Protein AF-A0A0G4N9Q2-F1 (afdb_monomer_lite)

pLDDT: mean 84.97, std 13.22, range [37.34, 98.44]

Structure (mmCIF, N/CA/C/O backbone):
data_AF-A0A0G4N9Q2-F1
#
_entry.id   AF-A0A0G4N9Q2-F1
#
loop_
_atom_site.group_PDB
_atom_site.id
_atom_site.type_symbol
_atom_site.label_atom_id
_atom_site.label_alt_id
_atom_site.label_comp_id
_atom_site.label_asym_id
_atom_site.label_entity_id
_atom_site.label_seq_id
_atom_site.pdbx_PDB_ins_code
_atom_site.Cartn_x
_atom_site.Cartn_y
_atom_site.Cartn_z
_atom_site.occupancy
_atom_site.B_iso_or_equiv
_atom_site.auth_seq_id
_atom_site.auth_comp_id
_atom_site.auth_asym_id
_atom_site.auth_atom_id
_atom_site.pdbx_PDB_model_num
ATOM 1 N N . MET A 1 1 ? 12.818 24.428 0.007 1.00 66.62 1 MET A N 1
ATOM 2 C CA . MET A 1 1 ? 11.501 24.092 0.598 1.00 66.62 1 MET A CA 1
ATOM 3 C C . MET A 1 1 ? 11.448 22.585 0.815 1.00 66.62 1 MET A C 1
ATOM 5 O O . MET A 1 1 ? 12.119 21.882 0.075 1.00 66.62 1 MET A O 1
ATOM 9 N N . SER A 1 2 ? 10.728 22.099 1.829 1.00 78.56 2 SER A N 1
ATOM 10 C CA . SER A 1 2 ? 10.547 20.660 2.084 1.00 78.56 2 SER A CA 1
ATOM 11 C C . SER A 1 2 ? 9.096 20.294 1.795 1.00 78.56 2 SER A C 1
ATOM 13 O O . SER A 1 2 ? 8.199 20.888 2.394 1.00 78.56 2 SER A O 1
ATOM 15 N N . PHE A 1 3 ? 8.856 19.371 0.863 1.00 87.12 3 PHE A N 1
ATOM 16 C CA . PHE A 1 3 ? 7.510 18.895 0.561 1.00 87.12 3 PHE A CA 1
ATOM 17 C C . PHE A 1 3 ? 7.119 17.735 1.490 1.00 87.12 3 PHE A C 1
ATOM 19 O O . PHE A 1 3 ? 7.970 16.911 1.850 1.00 87.12 3 PHE A O 1
ATOM 26 N N . PRO A 1 4 ? 5.829 17.611 1.853 1.00 89.25 4 PRO A N 1
ATOM 27 C CA . PRO A 1 4 ? 5.338 16.517 2.684 1.00 89.25 4 PRO A CA 1
ATOM 28 C C . PRO A 1 4 ? 5.200 15.223 1.860 1.00 89.25 4 PRO A C 1
ATOM 30 O O . PRO A 1 4 ? 4.112 14.850 1.425 1.00 89.25 4 PRO A O 1
ATOM 33 N N . LEU A 1 5 ? 6.318 14.526 1.616 1.00 91.88 5 LEU A N 1
ATOM 34 C CA . LEU A 1 5 ? 6.343 13.323 0.768 1.00 91.88 5 LEU A CA 1
ATOM 35 C C . LEU A 1 5 ? 5.471 12.193 1.336 1.00 91.88 5 LEU A C 1
ATOM 37 O O . LEU A 1 5 ? 4.464 11.831 0.739 1.00 91.88 5 LEU A O 1
ATOM 41 N N . HIS A 1 6 ? 5.847 11.640 2.487 1.00 93.75 6 HIS A N 1
ATOM 42 C CA . HIS A 1 6 ? 5.076 10.653 3.244 1.00 93.75 6 HIS A CA 1
ATOM 43 C C . HIS A 1 6 ? 5.618 10.617 4.684 1.00 93.75 6 HIS A C 1
ATOM 45 O O . HIS A 1 6 ? 6.834 10.740 4.849 1.00 93.75 6 HIS A O 1
ATOM 51 N N . PRO A 1 7 ? 4.792 10.395 5.727 1.00 93.31 7 PRO A N 1
ATOM 52 C CA . PRO A 1 7 ? 5.258 10.361 7.118 1.00 93.31 7 PRO A CA 1
ATOM 53 C C . PRO A 1 7 ? 6.441 9.411 7.366 1.00 93.31 7 PRO A C 1
ATOM 55 O O . PRO A 1 7 ? 7.380 9.759 8.072 1.00 93.31 7 PRO A O 1
ATOM 58 N N . SER A 1 8 ? 6.447 8.240 6.722 1.00 90.62 8 SER A N 1
ATOM 59 C CA . SER A 1 8 ? 7.540 7.256 6.827 1.00 90.62 8 SER A CA 1
ATOM 60 C C . SER A 1 8 ? 8.864 7.680 6.182 1.00 90.62 8 SER A C 1
ATOM 62 O O . SER A 1 8 ? 9.842 6.965 6.343 1.00 90.62 8 SER A O 1
ATOM 64 N N . LEU A 1 9 ? 8.899 8.788 5.435 1.00 90.75 9 LEU A N 1
ATOM 65 C CA . LEU A 1 9 ? 10.110 9.310 4.788 1.00 90.75 9 LEU A CA 1
ATOM 66 C C . LEU A 1 9 ? 10.678 10.544 5.500 1.00 90.75 9 LEU A C 1
ATOM 68 O O . LEU A 1 9 ? 11.768 10.992 5.155 1.00 90.75 9 LEU A O 1
ATOM 72 N N . VAL A 1 10 ? 9.961 11.100 6.486 1.00 85.50 10 VAL A N 1
ATOM 73 C CA . VAL A 1 10 ? 10.351 12.344 7.178 1.00 85.50 10 VAL A CA 1
ATOM 74 C C . VAL A 1 10 ? 11.718 12.210 7.853 1.00 85.50 10 VAL A C 1
ATOM 76 O O . VAL A 1 10 ? 12.504 13.150 7.833 1.00 85.50 10 VAL A O 1
ATOM 79 N N . ASN A 1 11 ? 12.024 11.025 8.385 1.00 84.62 11 ASN A N 1
ATOM 80 C CA . ASN A 1 11 ? 13.273 10.736 9.093 1.00 84.62 11 ASN A CA 1
ATOM 81 C C . ASN A 1 11 ? 14.251 9.898 8.247 1.00 84.62 11 ASN A C 1
ATOM 83 O O . ASN A 1 11 ? 15.083 9.177 8.794 1.00 84.62 11 ASN A O 1
ATOM 87 N N . GLY A 1 12 ? 14.134 9.957 6.916 1.00 86.00 12 GLY A N 1
ATOM 88 C CA . GLY A 1 12 ? 14.904 9.118 5.999 1.00 86.00 12 GLY A CA 1
ATOM 89 C C . GLY A 1 12 ? 14.339 7.701 5.855 1.00 86.00 12 GLY A C 1
ATOM 90 O O . GLY A 1 12 ? 13.194 7.430 6.211 1.00 86.00 12 GLY A O 1
ATOM 91 N N . ILE A 1 13 ? 15.139 6.798 5.282 1.00 88.81 13 ILE A N 1
ATOM 92 C CA . ILE A 1 13 ? 14.720 5.432 4.938 1.00 88.81 13 ILE A CA 1
ATOM 93 C C . ILE A 1 13 ? 15.314 4.436 5.928 1.00 88.81 13 ILE A C 1
ATOM 95 O O . ILE A 1 13 ? 16.530 4.348 6.095 1.00 88.81 13 ILE A O 1
ATOM 99 N N . THR A 1 14 ? 14.456 3.620 6.534 1.00 87.44 14 THR A N 1
ATOM 100 C CA . THR A 1 14 ? 14.883 2.477 7.344 1.00 87.44 14 THR A CA 1
ATOM 101 C C . THR A 1 14 ? 15.100 1.256 6.456 1.00 87.44 14 THR A C 1
ATOM 103 O O . THR A 1 14 ? 14.208 0.851 5.709 1.00 87.44 14 THR A O 1
ATOM 106 N N . LYS A 1 15 ? 16.284 0.642 6.549 1.00 89.50 15 LYS A N 1
ATOM 107 C CA . LYS A 1 15 ? 16.569 -0.624 5.866 1.00 89.50 15 LYS A CA 1
ATOM 108 C C . LYS A 1 15 ? 15.710 -1.738 6.474 1.00 89.50 15 LYS A C 1
ATOM 110 O O . LYS A 1 15 ? 15.696 -1.908 7.689 1.00 89.50 15 LYS A O 1
ATOM 115 N N . GLY A 1 16 ? 15.006 -2.486 5.626 1.00 87.31 16 GLY A N 1
ATOM 116 C CA . GLY A 1 16 ? 14.220 -3.643 6.056 1.00 87.31 16 GLY A CA 1
ATOM 117 C C . GLY A 1 16 ? 15.092 -4.819 6.506 1.00 87.31 16 GLY A C 1
ATOM 118 O O . GLY A 1 16 ? 16.246 -4.941 6.087 1.00 87.31 16 GLY A O 1
ATOM 119 N N . ASP A 1 17 ? 14.519 -5.696 7.330 1.00 91.94 17 ASP A N 1
ATOM 120 C CA . ASP A 1 17 ? 15.122 -6.974 7.716 1.00 91.94 17 ASP A CA 1
ATOM 121 C C . ASP A 1 17 ? 14.875 -8.022 6.609 1.00 91.94 17 ASP A C 1
ATOM 123 O O . ASP A 1 17 ? 13.713 -8.319 6.302 1.00 91.94 17 ASP A O 1
ATOM 127 N N . PRO A 1 18 ? 15.926 -8.604 5.999 1.00 90.75 18 PRO A N 1
ATOM 128 C CA . PRO A 1 18 ? 15.777 -9.676 5.014 1.00 90.75 18 PRO A CA 1
ATOM 129 C C . PRO A 1 18 ? 15.024 -10.903 5.550 1.00 90.75 18 PRO A C 1
ATOM 131 O O . PRO A 1 18 ? 14.366 -11.598 4.779 1.00 90.75 18 PRO A O 1
ATOM 134 N N . SER A 1 19 ? 15.085 -11.141 6.862 1.00 92.88 19 SER A N 1
ATOM 135 C CA . SER A 1 19 ? 14.494 -12.294 7.549 1.00 92.88 19 SER A CA 1
ATOM 136 C C . SER A 1 19 ? 13.063 -12.045 8.030 1.00 92.88 19 SER A C 1
ATOM 138 O O . SER A 1 19 ? 12.481 -12.911 8.688 1.00 92.88 19 SER A O 1
ATOM 140 N N . PHE A 1 20 ? 12.480 -10.882 7.721 1.00 92.88 20 PHE A N 1
ATOM 141 C CA . PHE A 1 20 ? 11.130 -10.528 8.146 1.00 92.88 20 PHE A CA 1
ATOM 142 C C . PHE A 1 20 ? 10.092 -11.523 7.603 1.00 92.88 20 PHE A C 1
ATOM 144 O O . PHE A 1 20 ? 9.984 -11.743 6.397 1.00 92.88 20 PHE A O 1
ATOM 151 N N . GLN A 1 21 ? 9.306 -12.119 8.502 1.00 93.38 21 GLN A N 1
ATOM 152 C CA . GLN A 1 21 ? 8.367 -13.208 8.185 1.00 93.38 21 GLN A CA 1
ATOM 153 C C . GLN A 1 21 ? 6.956 -12.723 7.814 1.00 93.38 21 GLN A C 1
ATOM 155 O O . GLN A 1 21 ? 6.055 -13.530 7.588 1.00 93.38 21 GLN A O 1
ATOM 160 N N . GLY A 1 22 ? 6.759 -11.407 7.742 1.00 93.19 22 GLY A N 1
ATOM 161 C CA . GLY A 1 22 ? 5.457 -10.785 7.551 1.00 93.19 22 GLY A CA 1
ATOM 162 C C . GLY A 1 22 ? 4.904 -10.185 8.838 1.00 93.19 22 GLY A C 1
ATOM 163 O O . GLY A 1 22 ? 5.595 -10.044 9.845 1.00 93.19 22 GLY A O 1
ATOM 164 N N . GLY A 1 23 ? 3.649 -9.762 8.793 1.00 95.38 23 GLY A N 1
ATOM 165 C CA . GLY A 1 23 ? 3.051 -8.974 9.860 1.00 95.38 23 GLY A CA 1
ATOM 166 C C . GLY A 1 23 ? 1.569 -8.736 9.642 1.00 95.38 23 GLY A C 1
ATOM 167 O O . GLY A 1 23 ? 0.955 -9.306 8.745 1.00 95.38 23 GLY A O 1
ATOM 168 N N . VAL A 1 24 ? 0.985 -7.888 10.481 1.00 97.06 24 VAL A N 1
ATOM 169 C CA . VAL A 1 24 ? -0.452 -7.616 10.474 1.00 97.06 24 VAL A CA 1
ATOM 170 C C . VAL A 1 24 ? -0.701 -6.160 10.101 1.00 97.06 24 VAL A C 1
ATOM 172 O O . VAL A 1 24 ? -0.245 -5.248 10.787 1.00 97.06 24 VAL A O 1
ATOM 175 N N . LEU A 1 25 ? -1.462 -5.947 9.032 1.00 96.69 25 LEU A N 1
ATOM 176 C CA . LEU A 1 25 ? -1.978 -4.647 8.624 1.00 96.69 25 LEU A CA 1
ATOM 177 C C . LEU A 1 25 ? -3.374 -4.444 9.211 1.00 96.69 25 LEU A C 1
ATOM 179 O O . LEU A 1 25 ? -4.197 -5.362 9.219 1.00 96.69 25 LEU A O 1
ATOM 183 N N . LYS A 1 26 ? -3.657 -3.225 9.674 1.00 98.25 26 LYS A N 1
ATOM 184 C CA . LYS A 1 26 ? -4.972 -2.836 10.191 1.00 98.25 26 LYS A CA 1
ATOM 185 C C . LYS A 1 26 ? -5.436 -1.534 9.559 1.00 98.25 26 LYS A C 1
ATOM 187 O O . LYS A 1 26 ? -4.642 -0.618 9.350 1.00 98.25 26 LYS A O 1
ATOM 192 N N . CYS A 1 27 ? -6.733 -1.444 9.277 1.00 98.12 27 CYS A N 1
ATOM 193 C CA . CYS A 1 27 ? -7.349 -0.178 8.888 1.00 98.12 27 CYS A CA 1
ATOM 194 C C . CYS A 1 27 ? -7.392 0.801 10.079 1.00 98.12 27 CYS A C 1
ATOM 196 O O . CYS A 1 27 ? -7.146 0.420 11.222 1.00 98.12 27 CYS A O 1
ATOM 198 N N . LYS A 1 28 ? -7.757 2.065 9.831 1.00 97.94 28 LYS A N 1
ATOM 199 C CA . LYS A 1 28 ? -7.804 3.125 10.857 1.00 97.94 28 LYS A CA 1
ATOM 200 C C . LYS A 1 28 ? -9.098 3.174 11.688 1.00 97.94 28 LYS A C 1
ATOM 202 O O . LYS A 1 28 ? -9.318 4.143 12.406 1.00 97.94 28 LYS A O 1
ATOM 207 N N . CYS A 1 29 ? -9.981 2.179 11.594 1.00 97.88 29 CYS A N 1
ATOM 208 C CA . CYS A 1 29 ? -11.186 2.166 12.431 1.00 97.88 29 CYS A CA 1
ATOM 209 C C . CYS A 1 29 ? -10.799 1.924 13.897 1.00 97.88 29 CYS A C 1
ATOM 211 O O . CYS A 1 29 ? -10.057 0.987 14.183 1.00 97.88 29 CYS A O 1
ATOM 213 N N . SER A 1 30 ? -11.346 2.720 14.818 1.00 97.12 30 SER A N 1
ATOM 214 C CA . SER A 1 30 ? -11.163 2.542 16.266 1.00 97.12 30 SER A CA 1
ATOM 215 C C . SER A 1 30 ? -11.843 1.275 16.797 1.00 97.12 30 SER A C 1
ATOM 217 O O . SER A 1 30 ? -11.337 0.639 17.717 1.00 97.12 30 SER A O 1
ATOM 219 N N . THR A 1 31 ? -12.960 0.877 16.185 1.00 97.50 31 THR A N 1
ATOM 220 C CA . THR A 1 31 ? -13.724 -0.329 16.531 1.00 97.50 31 THR A CA 1
ATOM 221 C C . THR A 1 31 ? -13.798 -1.271 15.331 1.00 97.50 31 THR A C 1
ATOM 223 O O . THR A 1 31 ? -14.052 -0.840 14.201 1.00 97.50 31 THR A O 1
ATOM 226 N N . SER A 1 32 ? -13.566 -2.563 15.579 1.00 97.25 32 SER A N 1
ATOM 227 C CA . SER A 1 32 ? -13.601 -3.642 14.578 1.00 97.25 32 SER A CA 1
ATOM 228 C C . SER A 1 32 ? -12.820 -3.306 13.295 1.00 97.25 32 SER A C 1
ATOM 230 O O . SER A 1 32 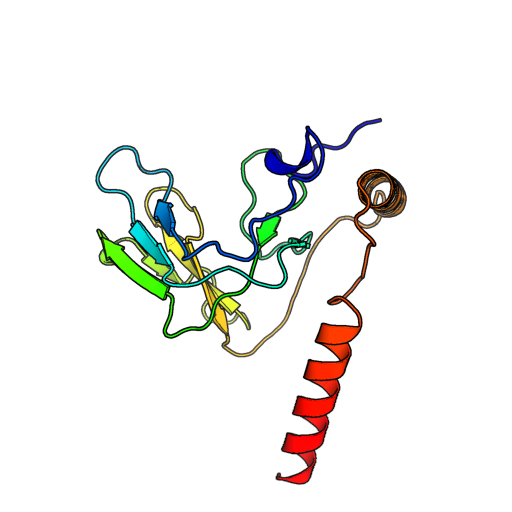? -13.409 -3.171 12.212 1.00 97.25 32 SER A O 1
ATOM 232 N N . PRO A 1 33 ? -11.494 -3.085 13.387 1.00 98.44 33 PRO A N 1
ATOM 233 C CA . PRO A 1 33 ? -10.679 -2.776 12.222 1.00 98.44 33 PRO A CA 1
ATOM 234 C C . PRO A 1 33 ? -10.589 -3.974 11.277 1.00 98.44 33 PRO A C 1
ATOM 236 O O . PRO A 1 33 ? -10.457 -5.122 11.713 1.00 98.44 33 PRO A O 1
ATOM 239 N N . VAL A 1 34 ? -10.590 -3.698 9.973 1.00 98.31 34 VAL A N 1
ATOM 240 C CA . VAL A 1 34 ? -10.197 -4.705 8.983 1.00 98.31 34 VAL A CA 1
ATOM 241 C C . VAL A 1 34 ? -8.762 -5.109 9.271 1.00 98.31 34 VAL A C 1
ATOM 243 O O . VAL A 1 34 ? -7.907 -4.233 9.429 1.00 98.31 34 VAL A O 1
ATOM 246 N N . THR A 1 35 ? -8.515 -6.412 9.344 1.00 97.69 35 THR A N 1
ATOM 247 C CA . THR A 1 35 ? -7.188 -6.969 9.604 1.00 97.69 35 THR A CA 1
ATOM 248 C C . THR A 1 35 ? -6.754 -7.842 8.438 1.00 97.69 35 THR A C 1
ATOM 250 O O . THR A 1 35 ? -7.515 -8.692 7.978 1.00 97.69 35 THR A O 1
ATOM 253 N N . VAL A 1 36 ? -5.532 -7.614 7.962 1.00 95.69 36 VAL A N 1
ATOM 254 C CA . VAL A 1 36 ? -4.895 -8.399 6.904 1.00 95.69 36 VAL A CA 1
ATOM 255 C C . VAL A 1 36 ? -3.564 -8.919 7.422 1.00 95.69 36 VAL A C 1
ATOM 257 O O . VAL A 1 36 ? -2.725 -8.144 7.875 1.00 95.69 36 VAL A O 1
ATOM 260 N N . THR A 1 37 ? -3.365 -10.227 7.352 1.00 94.50 37 THR A N 1
ATOM 261 C CA . THR A 1 37 ? -2.124 -10.892 7.739 1.00 94.50 37 THR A CA 1
ATOM 262 C C . THR A 1 37 ? -1.271 -11.144 6.502 1.00 94.50 37 THR A C 1
ATOM 264 O O . THR A 1 37 ? -1.748 -11.684 5.506 1.00 94.50 37 THR A O 1
ATOM 267 N N . LEU A 1 38 ? 0.004 -10.773 6.587 1.00 93.00 38 LEU A N 1
ATOM 268 C CA . LEU A 1 38 ? 1.044 -11.087 5.616 1.00 93.00 38 LEU A CA 1
ATOM 269 C C . LEU A 1 38 ? 1.913 -12.216 6.176 1.00 93.00 38 LEU A C 1
ATOM 271 O O . LEU A 1 38 ? 2.386 -12.118 7.307 1.00 93.00 38 LEU A O 1
ATOM 275 N N . ARG A 1 39 ? 2.137 -13.268 5.388 1.00 93.44 39 ARG A N 1
ATOM 276 C CA . ARG A 1 39 ? 2.910 -14.470 5.763 1.00 93.44 39 ARG A CA 1
ATOM 277 C C . ARG A 1 39 ? 4.239 -14.572 5.008 1.00 93.44 39 ARG A C 1
ATOM 279 O O . ARG A 1 39 ? 4.718 -15.669 4.723 1.00 93.44 39 ARG A O 1
ATOM 286 N N . SER A 1 40 ? 4.789 -13.430 4.610 1.00 90.88 40 SER A N 1
ATOM 287 C CA . SER A 1 40 ? 6.110 -13.315 3.998 1.00 90.88 40 SER A CA 1
ATOM 288 C C . SER A 1 40 ? 6.656 -11.902 4.157 1.00 90.88 40 SER A C 1
ATOM 290 O O . SER A 1 40 ? 5.923 -10.969 4.499 1.00 90.88 40 SER A O 1
ATOM 292 N N . ASN A 1 41 ? 7.932 -11.728 3.816 1.00 93.06 41 ASN A N 1
ATOM 293 C CA . ASN A 1 41 ? 8.486 -10.404 3.577 1.00 93.06 41 ASN A CA 1
ATOM 294 C C . ASN A 1 41 ? 7.767 -9.710 2.406 1.00 93.06 41 ASN A C 1
ATOM 296 O O . ASN A 1 41 ? 7.137 -10.362 1.562 1.00 93.06 41 ASN A O 1
ATOM 300 N N . VAL A 1 42 ? 7.882 -8.386 2.357 1.00 91.69 42 VAL A N 1
ATOM 301 C CA . VAL A 1 42 ? 7.430 -7.576 1.226 1.00 91.69 42 VAL A CA 1
ATOM 302 C C . VAL A 1 42 ? 8.586 -7.336 0.265 1.00 91.69 42 VAL A C 1
ATOM 304 O O . VAL A 1 42 ? 9.751 -7.295 0.658 1.00 91.69 42 VAL A O 1
ATOM 307 N N . VAL A 1 43 ? 8.267 -7.148 -1.007 1.00 89.12 43 VAL A N 1
ATOM 308 C CA . VAL A 1 43 ? 9.248 -6.850 -2.051 1.00 89.12 43 VAL A CA 1
ATOM 309 C C . VAL A 1 43 ? 8.879 -5.567 -2.780 1.00 89.12 43 VAL A C 1
ATOM 311 O O . VAL A 1 43 ? 7.717 -5.157 -2.809 1.00 89.12 43 VAL A O 1
ATOM 314 N N . HIS A 1 44 ? 9.888 -4.930 -3.377 1.00 90.62 44 HIS A N 1
ATOM 315 C CA . HIS A 1 44 ? 9.723 -3.730 -4.203 1.00 90.62 44 HIS A CA 1
ATOM 316 C C . HIS A 1 44 ? 8.978 -2.593 -3.491 1.00 90.62 44 HIS A C 1
ATOM 318 O O . HIS A 1 44 ? 8.129 -1.936 -4.091 1.00 90.62 44 HIS A O 1
ATOM 324 N N . ASN A 1 45 ? 9.275 -2.365 -2.208 1.00 91.88 45 ASN A N 1
ATOM 325 C CA . ASN A 1 45 ? 8.733 -1.216 -1.493 1.00 91.88 45 ASN A CA 1
ATOM 326 C C . ASN A 1 45 ? 9.203 0.085 -2.157 1.00 91.88 45 ASN A C 1
ATOM 328 O O . ASN A 1 45 ? 10.402 0.265 -2.368 1.00 91.88 45 ASN A O 1
ATOM 332 N N . HIS A 1 46 ? 8.277 0.976 -2.498 1.00 92.69 46 HIS A N 1
ATOM 333 C CA . HIS A 1 46 ? 8.596 2.246 -3.143 1.00 92.69 46 HIS A CA 1
ATOM 334 C C . HIS A 1 46 ? 7.575 3.335 -2.809 1.00 92.69 46 HIS A C 1
ATOM 336 O O . HIS A 1 46 ? 6.417 3.069 -2.472 1.00 92.69 46 HIS A O 1
ATOM 342 N N . ALA A 1 47 ? 8.016 4.586 -2.945 1.00 92.94 47 ALA A N 1
ATOM 343 C CA . ALA A 1 47 ? 7.130 5.737 -2.932 1.00 92.94 47 ALA A CA 1
ATOM 344 C C . ALA A 1 47 ? 6.414 5.851 -4.287 1.00 92.94 47 ALA A C 1
ATOM 346 O O . ALA A 1 47 ? 7.054 5.930 -5.332 1.00 92.94 47 ALA A O 1
ATOM 347 N N . CYS A 1 48 ? 5.083 5.860 -4.282 1.00 90.25 48 CYS A N 1
ATOM 348 C CA . CYS A 1 48 ? 4.263 5.929 -5.488 1.00 90.25 48 CYS A CA 1
ATOM 349 C C . CYS A 1 48 ? 3.452 7.230 -5.527 1.00 90.25 48 CYS A C 1
ATOM 351 O O . CYS A 1 48 ? 2.597 7.473 -4.670 1.00 90.25 48 CYS A O 1
ATOM 353 N N . GLY A 1 49 ? 3.701 8.050 -6.551 1.00 87.69 49 GLY A N 1
ATOM 354 C CA . GLY A 1 49 ? 3.029 9.338 -6.760 1.00 87.69 49 GLY A CA 1
ATOM 355 C C . GLY A 1 49 ? 1.716 9.261 -7.548 1.00 87.69 49 GLY A C 1
ATOM 356 O O . GLY A 1 49 ? 1.041 10.274 -7.704 1.00 87.69 49 GLY A O 1
ATOM 357 N N . CYS A 1 50 ? 1.312 8.087 -8.055 1.00 87.25 50 CYS A N 1
ATOM 358 C CA . CYS A 1 50 ? 0.101 7.990 -8.880 1.00 87.25 50 CYS A CA 1
ATOM 359 C C . CYS A 1 50 ? -1.159 8.397 -8.097 1.00 87.25 50 CYS A C 1
ATOM 361 O O . CYS A 1 50 ? -1.239 8.186 -6.884 1.00 87.25 50 CYS A O 1
ATOM 363 N N . SER A 1 51 ? -2.191 8.915 -8.769 1.00 88.25 51 SER A N 1
ATOM 364 C CA . SER A 1 51 ? -3.415 9.353 -8.073 1.00 88.25 51 SER A CA 1
ATOM 365 C C . SER A 1 51 ? -4.234 8.209 -7.476 1.00 88.25 51 SER A C 1
ATOM 367 O O . SER A 1 51 ? -5.051 8.440 -6.594 1.00 88.25 51 SER A O 1
ATOM 369 N N . LYS A 1 52 ? -4.020 6.972 -7.937 1.00 88.69 52 LYS A N 1
ATOM 370 C CA . LYS A 1 52 ? -4.873 5.827 -7.602 1.00 88.69 52 LYS A CA 1
ATOM 371 C C . LYS A 1 52 ? -4.485 5.131 -6.288 1.00 88.69 52 LYS A C 1
ATOM 373 O O . LYS A 1 52 ? -5.308 4.432 -5.705 1.00 88.69 52 LYS A O 1
ATOM 378 N N . CYS A 1 53 ? -3.240 5.267 -5.826 1.00 93.00 53 CYS A N 1
ATOM 379 C CA . CYS A 1 53 ? -2.807 4.695 -4.547 1.00 93.00 53 CYS A CA 1
ATOM 380 C C . CYS A 1 53 ? -3.250 5.571 -3.371 1.00 93.00 53 CYS A C 1
ATOM 382 O O . CYS A 1 53 ? -3.126 6.798 -3.434 1.00 93.00 53 CYS A O 1
ATOM 384 N N . TRP A 1 54 ? -3.718 4.923 -2.297 1.00 96.00 54 TRP A N 1
ATOM 385 C CA . TRP A 1 54 ? -4.107 5.589 -1.054 1.00 96.00 54 TRP A CA 1
ATOM 386 C C . TRP A 1 54 ? -2.915 6.308 -0.434 1.00 96.00 54 TRP A C 1
ATOM 388 O O . TRP A 1 54 ? -1.812 5.759 -0.381 1.00 96.00 54 TRP A O 1
ATOM 398 N N . LYS A 1 55 ? -3.149 7.528 0.038 1.00 95.25 55 LYS A N 1
ATOM 399 C CA . LYS A 1 55 ? -2.159 8.354 0.726 1.00 95.25 55 LYS A CA 1
ATOM 400 C C . LYS A 1 55 ? -2.736 8.742 2.081 1.00 95.25 55 LYS A C 1
ATOM 402 O O . LYS A 1 55 ? -3.930 9.043 2.145 1.00 95.25 55 LYS A O 1
ATOM 407 N N . PRO A 1 56 ? -1.936 8.734 3.159 1.00 94.44 56 PRO A N 1
ATOM 408 C CA . PRO A 1 56 ? -2.369 9.365 4.390 1.00 94.44 56 PRO A CA 1
ATOM 409 C C . PRO A 1 56 ? -2.594 10.862 4.150 1.00 94.44 56 PRO A C 1
ATOM 411 O O . PRO A 1 56 ? -2.035 11.454 3.226 1.00 94.44 56 PRO A O 1
ATOM 414 N N . GLU A 1 57 ? -3.425 11.464 4.991 1.00 93.12 57 GLU A N 1
ATOM 415 C CA . GLU A 1 57 ? -3.730 12.890 4.924 1.00 93.12 57 GLU A CA 1
ATOM 416 C C . GLU A 1 57 ? -2.449 13.739 4.910 1.00 93.12 57 GLU A C 1
ATOM 418 O O . GLU A 1 57 ? -1.508 13.480 5.664 1.00 93.12 57 GLU A O 1
ATOM 423 N N . GLY A 1 58 ? -2.402 14.715 4.001 1.00 91.00 58 GLY A N 1
ATOM 424 C CA . GLY A 1 58 ? -1.260 15.612 3.817 1.00 91.00 58 GLY A CA 1
ATOM 425 C C . GLY A 1 58 ? -0.059 15.027 3.062 1.00 91.00 58 GLY A C 1
ATOM 426 O O . GLY A 1 58 ? 0.872 15.777 2.782 1.00 91.00 58 GLY A O 1
ATOM 427 N N . ALA A 1 59 ? -0.051 13.738 2.702 1.00 93.88 59 ALA A N 1
ATOM 428 C CA . ALA A 1 59 ? 1.066 13.127 1.978 1.00 93.88 59 ALA A CA 1
ATOM 429 C C . ALA A 1 59 ? 0.924 13.234 0.452 1.00 93.88 59 ALA A C 1
ATOM 431 O O . ALA A 1 59 ? -0.131 12.940 -0.114 1.00 93.88 59 ALA A O 1
ATOM 432 N N . LEU A 1 60 ? 2.023 13.576 -0.225 1.00 91.75 60 LEU A N 1
ATOM 433 C CA . LEU A 1 60 ? 2.102 13.609 -1.691 1.00 91.75 60 LEU A CA 1
ATOM 434 C C . LEU A 1 60 ? 2.289 12.218 -2.312 1.00 91.75 60 LEU A C 1
ATOM 436 O O . LEU A 1 60 ? 1.824 11.963 -3.423 1.00 91.75 60 LEU A O 1
ATOM 440 N N . PHE A 1 61 ? 2.934 11.301 -1.593 1.00 92.88 61 PHE A N 1
ATOM 441 C CA . PHE A 1 61 ? 3.236 9.946 -2.043 1.00 92.88 61 PHE A CA 1
ATOM 442 C C . PHE A 1 61 ? 2.549 8.903 -1.168 1.00 92.88 61 PHE A C 1
ATOM 444 O O . PHE A 1 61 ? 2.315 9.102 0.019 1.00 92.88 61 PHE A O 1
ATOM 451 N N . SER A 1 62 ? 2.237 7.762 -1.773 1.00 94.81 62 SER A N 1
ATOM 452 C CA . SER A 1 62 ? 1.908 6.523 -1.065 1.00 94.81 62 SER A CA 1
ATOM 453 C C . SER A 1 62 ? 3.189 5.720 -0.838 1.00 94.81 62 SER A C 1
ATOM 455 O O . SER A 1 62 ? 4.103 5.825 -1.651 1.00 94.81 62 SER A O 1
ATOM 457 N N . ILE A 1 63 ? 3.249 4.885 0.199 1.00 94.38 63 ILE A N 1
ATOM 458 C CA . ILE A 1 63 ? 4.263 3.826 0.313 1.00 94.38 63 ILE A CA 1
ATOM 459 C C . ILE A 1 63 ? 3.570 2.502 0.025 1.00 94.38 63 ILE A C 1
ATOM 461 O O . ILE A 1 63 ? 2.635 2.119 0.728 1.00 94.38 63 ILE A O 1
ATOM 465 N N . VAL A 1 64 ? 4.004 1.825 -1.034 1.00 94.44 64 VAL A N 1
ATOM 466 C CA . VAL A 1 64 ? 3.377 0.597 -1.523 1.00 94.44 64 VAL A CA 1
ATOM 467 C C . VAL A 1 64 ? 4.438 -0.464 -1.784 1.00 94.44 64 VAL A C 1
ATOM 469 O O . VAL A 1 64 ? 5.543 -0.172 -2.232 1.00 94.44 64 VAL A O 1
ATOM 472 N N . SER A 1 65 ? 4.096 -1.712 -1.486 1.00 92.94 65 SER A N 1
ATOM 473 C CA . SER A 1 65 ? 4.938 -2.885 -1.724 1.00 92.94 65 SER A CA 1
ATOM 474 C C . SER A 1 65 ? 4.128 -3.995 -2.381 1.00 92.94 65 SER A C 1
ATOM 476 O O . SER A 1 65 ? 2.897 -3.937 -2.424 1.00 92.94 65 SER A O 1
ATOM 478 N N . ALA A 1 66 ? 4.821 -5.024 -2.858 1.00 89.69 66 ALA A N 1
ATOM 479 C CA . ALA A 1 66 ? 4.215 -6.250 -3.346 1.00 89.69 66 ALA A CA 1
ATOM 480 C C . ALA A 1 66 ? 4.465 -7.417 -2.379 1.00 89.69 66 ALA A C 1
ATOM 482 O O . ALA A 1 66 ? 5.465 -7.463 -1.660 1.00 89.69 66 ALA A O 1
ATOM 483 N N . VAL A 1 67 ? 3.536 -8.366 -2.388 1.00 85.88 67 VAL A N 1
ATOM 484 C CA . VAL A 1 67 ? 3.575 -9.628 -1.644 1.00 85.88 67 VAL A CA 1
ATOM 485 C C . VAL A 1 67 ? 2.936 -10.710 -2.526 1.00 85.88 67 VAL A C 1
ATOM 487 O O . VAL A 1 67 ? 2.038 -10.372 -3.308 1.00 85.88 67 VAL A O 1
ATOM 490 N N . PRO A 1 68 ? 3.371 -11.982 -2.463 1.00 81.38 68 PRO A N 1
ATOM 491 C CA . PRO A 1 68 ? 2.682 -13.061 -3.162 1.00 81.38 68 PRO A CA 1
ATOM 492 C C . PRO A 1 68 ? 1.220 -13.180 -2.710 1.00 81.38 68 PRO A C 1
ATOM 494 O O . PRO A 1 68 ? 0.905 -12.996 -1.533 1.00 81.38 68 PRO A O 1
ATOM 497 N N . VAL A 1 69 ? 0.323 -13.488 -3.649 1.00 74.81 69 VAL A N 1
ATOM 498 C CA . VAL A 1 69 ? -1.130 -13.527 -3.397 1.00 74.81 69 VAL A CA 1
ATOM 499 C C . VAL A 1 69 ? -1.491 -14.573 -2.338 1.00 74.81 69 VAL A C 1
ATOM 501 O O . VAL A 1 69 ? -2.328 -14.313 -1.483 1.00 74.81 69 VAL A O 1
ATOM 504 N N . ASP A 1 70 ? -0.811 -15.719 -2.340 1.00 77.00 70 ASP A N 1
ATOM 505 C CA . ASP A 1 70 ? -0.982 -16.811 -1.374 1.00 77.00 70 ASP A CA 1
ATOM 506 C C . ASP A 1 70 ? -0.408 -16.499 0.023 1.00 77.00 70 ASP A C 1
ATOM 508 O O . ASP A 1 70 ? -0.563 -17.289 0.955 1.00 77.00 70 ASP A O 1
ATOM 512 N N . LYS A 1 71 ? 0.266 -15.354 0.187 1.00 85.19 71 LYS A N 1
ATOM 513 C CA . LYS A 1 71 ? 0.843 -14.890 1.458 1.00 85.19 71 LYS A CA 1
ATOM 514 C C . LYS A 1 71 ? 0.074 -13.725 2.072 1.00 85.19 71 LYS A C 1
ATOM 516 O O . LYS A 1 71 ? 0.532 -13.184 3.076 1.00 85.19 71 LYS A O 1
ATOM 521 N N . LEU A 1 72 ? -1.079 -13.360 1.515 1.00 89.12 72 LEU A N 1
ATOM 522 C CA . LEU A 1 72 ? -1.976 -12.343 2.051 1.00 89.12 72 LEU A CA 1
ATOM 523 C C . LEU A 1 72 ? -3.317 -12.971 2.429 1.00 89.12 72 LEU A C 1
ATOM 525 O O . LEU A 1 72 ? -3.945 -13.645 1.621 1.00 89.12 72 LEU A O 1
ATOM 529 N N . GLU A 1 73 ? -3.785 -12.699 3.644 1.00 87.19 73 GLU A N 1
ATOM 530 C CA . GLU A 1 73 ? -5.051 -13.229 4.148 1.00 87.19 73 GLU A CA 1
ATOM 531 C C . GLU A 1 73 ? -5.831 -12.146 4.897 1.00 87.19 73 GLU A C 1
ATOM 533 O O . GLU A 1 73 ? -5.293 -11.491 5.790 1.00 87.19 73 GLU A O 1
ATOM 538 N N . VAL A 1 74 ? -7.109 -11.953 4.562 1.00 91.38 74 VAL A N 1
ATOM 539 C CA . VAL A 1 74 ? -8.006 -11.103 5.359 1.00 91.38 74 VAL A CA 1
ATOM 540 C C . VAL A 1 74 ? -8.465 -11.909 6.569 1.00 91.38 74 VAL A C 1
ATOM 542 O O . VAL A 1 74 ? -9.202 -12.876 6.423 1.00 91.38 74 VAL A O 1
ATOM 545 N N . THR A 1 75 ? -8.029 -11.515 7.762 1.00 95.12 75 THR A N 1
ATOM 546 C CA . THR A 1 75 ? -8.214 -12.301 8.993 1.00 95.12 75 THR A CA 1
ATOM 547 C C . THR A 1 75 ? -9.275 -11.741 9.936 1.00 95.12 75 THR A C 1
ATOM 549 O O . THR A 1 75 ? -9.699 -12.446 10.847 1.00 95.12 75 THR A O 1
ATOM 552 N N . ALA A 1 76 ? -9.744 -10.502 9.735 1.00 94.69 76 ALA A N 1
ATOM 553 C CA . ALA A 1 76 ? -10.884 -9.961 10.482 1.00 94.69 76 ALA A CA 1
ATOM 554 C C . ALA A 1 76 ? -11.621 -8.843 9.731 1.00 94.69 76 ALA A C 1
ATOM 556 O O . ALA A 1 76 ? -10.988 -8.015 9.071 1.00 94.69 76 ALA A O 1
ATOM 557 N N . ASN A 1 77 ? -12.945 -8.781 9.923 1.00 97.81 77 ASN A N 1
ATOM 558 C CA . ASN A 1 77 ? -13.853 -7.727 9.442 1.00 97.81 77 ASN A CA 1
ATOM 559 C C . ASN A 1 77 ? -13.756 -7.453 7.926 1.00 97.81 77 ASN A C 1
ATOM 561 O O . ASN A 1 77 ? -13.796 -6.304 7.484 1.00 97.81 77 ASN A O 1
ATOM 565 N N . GLY A 1 78 ? -13.557 -8.508 7.128 1.00 91.56 78 GLY A N 1
ATOM 566 C CA . GLY A 1 78 ? -13.410 -8.410 5.672 1.00 91.56 78 GLY A CA 1
ATOM 567 C C . GLY A 1 78 ? -14.672 -7.943 4.945 1.00 91.56 78 GLY A C 1
ATOM 568 O O . GLY A 1 78 ? -14.571 -7.383 3.861 1.00 91.56 78 GLY A O 1
ATOM 569 N N . ASP A 1 79 ? -15.838 -8.087 5.571 1.00 97.00 79 ASP A N 1
ATOM 570 C CA . ASP A 1 79 ? -17.130 -7.554 5.125 1.00 97.00 79 ASP A CA 1
ATOM 571 C C . ASP A 1 79 ? -17.126 -6.024 4.959 1.00 97.00 79 ASP A C 1
ATOM 573 O O . ASP A 1 79 ? -17.892 -5.475 4.171 1.00 97.00 79 ASP A O 1
ATOM 577 N N . LYS A 1 80 ? -16.211 -5.323 5.642 1.00 97.50 80 LYS A N 1
ATOM 578 C CA . LYS A 1 80 ? -16.029 -3.871 5.513 1.00 97.50 80 LYS A CA 1
ATOM 579 C C . LYS A 1 80 ? -15.157 -3.475 4.320 1.00 97.50 80 LYS A C 1
ATOM 581 O O . LYS A 1 80 ? -14.842 -2.294 4.187 1.00 97.50 80 LYS A O 1
ATOM 586 N N . LEU A 1 81 ? -14.697 -4.415 3.493 1.00 95.56 81 LEU A N 1
ATOM 587 C CA . LEU A 1 81 ? -13.892 -4.117 2.310 1.00 95.56 81 LEU A CA 1
ATOM 588 C C . LEU A 1 81 ? -14.763 -3.952 1.067 1.00 95.56 81 LEU A C 1
ATOM 590 O O . LEU A 1 81 ? -15.606 -4.790 0.765 1.00 95.56 81 LEU A O 1
ATOM 594 N N . ALA A 1 82 ? -14.491 -2.895 0.308 1.00 95.50 82 ALA A N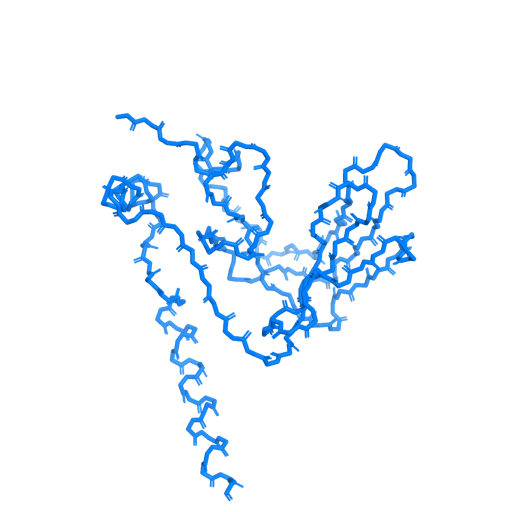 1
ATOM 595 C CA . ALA A 1 82 ? -15.090 -2.657 -0.996 1.00 95.50 82 ALA A CA 1
ATOM 596 C C . ALA A 1 82 ? -14.016 -2.348 -2.043 1.00 95.50 82 ALA A C 1
ATOM 598 O O . ALA A 1 82 ? -12.992 -1.721 -1.748 1.00 95.50 82 ALA A O 1
ATOM 599 N N . VAL A 1 83 ? -14.268 -2.769 -3.282 1.00 91.31 83 VAL A N 1
ATOM 600 C CA . VAL A 1 83 ? -13.446 -2.388 -4.433 1.00 91.31 83 VAL A CA 1
ATOM 601 C C . VAL A 1 83 ? -13.682 -0.911 -4.738 1.00 91.31 83 VAL A C 1
ATOM 603 O O . VAL A 1 83 ? -14.816 -0.492 -4.949 1.00 91.31 83 VAL A O 1
ATOM 606 N N . VAL A 1 84 ? -12.602 -0.129 -4.771 1.00 94.06 84 VAL A N 1
ATOM 607 C CA . VAL A 1 84 ? -12.657 1.329 -4.986 1.00 94.06 84 VAL A CA 1
ATOM 608 C C . VAL A 1 84 ? -13.094 1.685 -6.406 1.00 94.06 84 VAL A C 1
ATOM 610 O O . VAL A 1 84 ? -13.867 2.613 -6.607 1.00 94.06 84 VAL A O 1
ATOM 613 N N . ASP A 1 85 ? -12.563 0.969 -7.394 1.00 89.31 85 ASP A N 1
ATOM 614 C CA . ASP A 1 85 ? -12.810 1.204 -8.815 1.00 89.31 85 ASP A CA 1
ATOM 615 C C . ASP A 1 85 ? -12.742 -0.153 -9.533 1.00 89.31 85 ASP A C 1
ATOM 617 O O . ASP A 1 85 ? -11.639 -0.681 -9.716 1.00 89.31 85 ASP A O 1
ATOM 621 N N . PRO A 1 86 ? -13.890 -0.762 -9.892 1.00 85.50 86 PRO A N 1
ATOM 622 C CA . PRO A 1 86 ? -13.916 -2.068 -10.545 1.00 85.50 86 PRO A CA 1
ATOM 623 C C . PRO A 1 86 ? -13.347 -2.038 -11.971 1.00 85.50 86 PRO A C 1
ATOM 625 O O . PRO A 1 86 ? -13.051 -3.096 -12.520 1.00 85.50 86 PRO A O 1
ATOM 628 N N . SER A 1 87 ? -13.171 -0.851 -12.564 1.00 81.19 87 SER A N 1
ATOM 629 C CA . SER A 1 87 ? -12.621 -0.681 -13.913 1.00 81.19 87 SER A CA 1
ATOM 630 C C . SER A 1 87 ? -11.095 -0.531 -13.952 1.00 81.19 87 SER A C 1
ATOM 632 O O . SER A 1 87 ? -10.507 -0.543 -15.030 1.00 81.19 87 SER A O 1
ATOM 634 N N . ALA A 1 88 ? -10.433 -0.375 -12.800 1.00 81.25 88 ALA A N 1
ATOM 635 C CA . ALA A 1 88 ? -8.994 -0.121 -12.734 1.00 81.25 88 ALA A CA 1
ATOM 636 C C . ALA A 1 88 ? -8.162 -1.407 -12.832 1.00 81.25 88 ALA A C 1
ATOM 638 O O . ALA A 1 88 ? -8.519 -2.378 -12.190 1.00 81.25 88 ALA A O 1
ATOM 639 N N . THR A 1 89 ? -6.957 -1.372 -13.430 1.00 80.12 89 THR A N 1
ATOM 640 C CA . THR A 1 89 ? -6.010 -2.518 -13.493 1.00 80.12 89 THR A CA 1
ATOM 641 C C . THR A 1 89 ? -5.645 -3.089 -12.126 1.00 80.12 89 THR A C 1
ATOM 643 O O . THR A 1 89 ? -5.115 -4.182 -12.012 1.00 80.12 89 THR A O 1
ATOM 646 N N . ILE A 1 90 ? -5.780 -2.319 -11.056 1.00 85.44 90 ILE A N 1
ATOM 647 C CA . ILE A 1 90 ? -5.503 -2.809 -9.710 1.00 85.44 90 ILE A CA 1
ATOM 648 C C . ILE A 1 90 ? -6.759 -2.530 -8.906 1.00 85.44 90 ILE A C 1
ATOM 650 O O . ILE A 1 90 ? -7.018 -1.376 -8.548 1.00 85.44 90 ILE A O 1
ATOM 654 N N . LEU A 1 91 ? -7.514 -3.592 -8.631 1.00 86.56 91 LEU A N 1
ATOM 655 C CA . LEU A 1 91 ? -8.684 -3.578 -7.769 1.00 86.56 91 LEU A CA 1
ATOM 656 C C . LEU A 1 91 ? -8.204 -3.387 -6.338 1.00 86.56 91 LEU A C 1
ATOM 658 O O . LEU A 1 91 ? -7.712 -4.312 -5.685 1.00 86.56 91 LEU A O 1
ATOM 662 N N . ARG A 1 92 ? -8.285 -2.139 -5.889 1.00 94.38 92 ARG A N 1
ATOM 663 C CA . ARG A 1 92 ? -7.907 -1.720 -4.542 1.00 94.38 92 ARG A CA 1
ATOM 664 C C . ARG A 1 92 ? -9.087 -1.960 -3.618 1.00 94.38 92 ARG A C 1
ATOM 666 O O . ARG A 1 92 ? -10.177 -1.469 -3.891 1.00 94.38 92 ARG A O 1
ATOM 673 N N . HIS A 1 93 ? -8.846 -2.693 -2.540 1.00 94.00 93 HIS A N 1
ATOM 674 C CA . HIS A 1 93 ? -9.827 -2.993 -1.506 1.00 94.00 93 HIS A CA 1
ATOM 675 C C . HIS A 1 93 ? -9.662 -2.009 -0.356 1.00 94.00 93 HIS A C 1
ATOM 677 O O . HIS A 1 93 ? -8.639 -2.014 0.337 1.00 94.00 93 HIS A O 1
ATOM 683 N N . ALA A 1 94 ? -10.658 -1.149 -0.177 1.00 97.75 94 ALA A N 1
ATOM 684 C CA . ALA A 1 94 ? -10.683 -0.123 0.852 1.00 97.75 94 ALA A CA 1
ATOM 685 C C . ALA A 1 94 ? -11.693 -0.455 1.943 1.00 97.75 94 ALA A C 1
ATOM 687 O O . ALA A 1 94 ? -12.776 -0.966 1.671 1.00 97.75 94 ALA A O 1
ATOM 688 N N . CYS A 1 95 ? -11.345 -0.126 3.184 1.00 98.25 95 CYS A N 1
ATOM 689 C CA . CYS A 1 95 ? -12.283 -0.186 4.294 1.00 98.25 95 CYS A CA 1
ATOM 690 C C . CYS A 1 95 ? -13.357 0.897 4.127 1.00 98.25 95 CYS A C 1
ATOM 692 O O . CYS A 1 95 ? -13.036 2.085 4.142 1.00 98.25 95 CYS A O 1
ATOM 694 N N . THR A 1 96 ? -14.626 0.508 4.051 1.00 97.94 96 THR A N 1
ATOM 695 C CA . THR A 1 96 ? -15.774 1.416 3.892 1.00 97.94 96 THR A CA 1
ATOM 696 C C . THR A 1 96 ? -15.947 2.383 5.064 1.00 97.94 96 THR A C 1
ATOM 698 O O . THR A 1 96 ? -16.487 3.468 4.889 1.00 97.94 96 THR A O 1
ATOM 701 N N . GLY A 1 97 ? -15.448 2.031 6.254 1.00 97.56 97 GLY A N 1
ATOM 702 C CA . GLY A 1 97 ? -15.558 2.875 7.447 1.00 97.56 97 GLY A CA 1
ATOM 703 C C . GLY A 1 97 ? -14.497 3.974 7.571 1.00 97.56 97 GLY A C 1
ATOM 704 O O . GLY A 1 97 ? -14.742 4.968 8.241 1.00 97.56 97 GLY A O 1
ATOM 705 N N . CYS A 1 98 ? -13.307 3.808 6.981 1.00 97.50 98 CYS A N 1
ATOM 706 C CA . CYS A 1 98 ? -12.207 4.781 7.139 1.00 97.50 98 CYS A CA 1
ATOM 707 C C . CYS A 1 98 ? -11.459 5.127 5.844 1.00 97.50 98 CYS A C 1
ATOM 709 O O . CYS A 1 98 ? -10.498 5.890 5.882 1.00 97.50 98 CYS A O 1
ATOM 711 N N . GLY A 1 99 ? -11.834 4.534 4.709 1.00 96.75 99 GLY A N 1
ATOM 712 C CA . GLY A 1 99 ? -11.240 4.791 3.395 1.00 96.75 99 GLY A CA 1
ATOM 713 C C . GLY A 1 99 ? -9.825 4.242 3.187 1.00 96.75 99 GLY A C 1
ATOM 714 O O . GLY A 1 99 ? -9.283 4.366 2.093 1.00 96.75 99 GLY A O 1
ATOM 715 N N . VAL A 1 100 ? -9.199 3.629 4.198 1.00 97.88 100 VAL A N 1
ATOM 716 C CA . VAL A 1 100 ? -7.846 3.059 4.071 1.00 97.88 100 VAL A CA 1
ATOM 717 C C . VAL A 1 100 ? -7.869 1.868 3.120 1.00 97.88 100 VAL A C 1
ATOM 719 O O . VAL A 1 100 ? -8.659 0.944 3.313 1.00 97.88 100 VAL A O 1
AT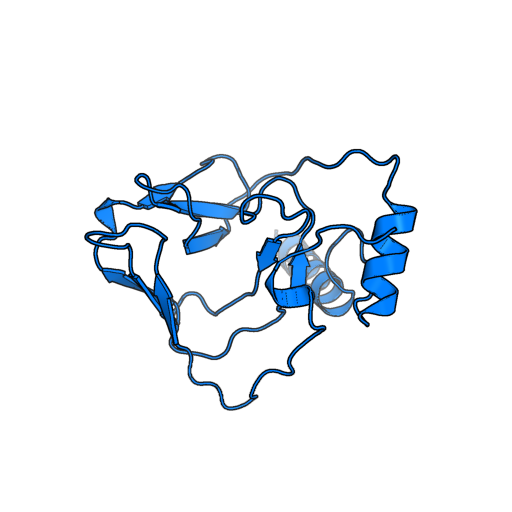OM 722 N N . HIS A 1 101 ? -6.981 1.872 2.124 1.00 97.56 101 HIS A N 1
ATOM 723 C CA . HIS A 1 101 ? -6.763 0.713 1.257 1.00 97.56 101 HIS A CA 1
ATOM 724 C C . HIS A 1 101 ? -5.888 -0.308 1.987 1.00 97.56 101 HIS A C 1
ATOM 726 O O . HIS A 1 101 ? -4.827 0.051 2.493 1.00 97.56 101 HIS A O 1
ATOM 732 N N . LEU A 1 102 ? -6.319 -1.570 2.034 1.00 95.56 102 LEU A N 1
ATOM 733 C CA . LEU A 1 102 ? -5.586 -2.634 2.732 1.00 95.56 102 LEU A CA 1
ATOM 734 C C . LEU A 1 102 ? -4.749 -3.475 1.772 1.00 95.56 102 LEU A C 1
ATOM 736 O O . LEU A 1 102 ? -3.639 -3.867 2.115 1.00 95.56 102 LEU A O 1
ATOM 740 N N . TYR A 1 103 ? -5.263 -3.736 0.571 1.00 92.44 103 TYR A N 1
ATOM 741 C CA . TYR A 1 103 ? -4.522 -4.419 -0.483 1.00 92.44 103 TYR A CA 1
ATOM 742 C C . TYR A 1 103 ? -5.077 -4.072 -1.865 1.00 92.44 103 TYR A C 1
ATOM 744 O O . TYR A 1 103 ? -6.177 -3.532 -2.004 1.00 92.44 103 TYR A O 1
ATOM 752 N N . GLY A 1 104 ? -4.300 -4.374 -2.900 1.00 89.75 104 GLY A N 1
ATOM 753 C CA . GLY A 1 104 ? -4.741 -4.315 -4.285 1.00 89.75 104 GLY A CA 1
ATOM 754 C C . GLY A 1 104 ? -4.329 -5.582 -5.017 1.00 89.75 104 GLY A C 1
ATOM 755 O O . GLY A 1 104 ? -3.237 -6.092 -4.786 1.00 89.75 104 GLY A O 1
ATOM 756 N N . HIS A 1 105 ? -5.189 -6.081 -5.898 1.00 81.50 105 HIS A N 1
ATOM 757 C CA . HIS A 1 105 ? -4.867 -7.197 -6.787 1.00 81.50 105 HIS A CA 1
ATOM 758 C C . HIS A 1 105 ? -5.158 -6.802 -8.235 1.00 81.50 105 HIS A C 1
ATOM 760 O O . HIS A 1 105 ? -5.957 -5.900 -8.486 1.00 81.50 105 HIS A O 1
ATOM 766 N N . ARG A 1 106 ? -4.452 -7.406 -9.193 1.00 66.44 106 ARG A N 1
ATOM 767 C CA . ARG A 1 106 ? -4.541 -6.999 -10.599 1.00 66.44 106 ARG A CA 1
ATOM 768 C C . ARG A 1 106 ? -5.863 -7.444 -11.247 1.00 66.44 106 ARG A C 1
ATOM 770 O O . ARG A 1 106 ? -6.188 -8.622 -11.207 1.00 66.44 106 ARG A O 1
ATOM 777 N N . SER A 1 107 ? -6.534 -6.517 -11.922 1.00 51.88 107 SER A N 1
ATOM 778 C CA . SER A 1 107 ? -7.448 -6.708 -13.063 1.00 51.88 107 SER A CA 1
ATOM 779 C C . SER A 1 107 ? -6.904 -5.889 -14.264 1.00 51.88 107 SER A C 1
ATOM 781 O O . SER A 1 107 ? -5.722 -5.558 -14.269 1.00 51.88 107 SER A O 1
ATOM 783 N N . GLN A 1 108 ? -7.646 -5.592 -15.336 1.00 38.62 108 GLN A N 1
ATOM 784 C CA . GLN A 1 108 ? -7.136 -4.840 -16.507 1.00 38.62 108 GLN A CA 1
ATOM 785 C C . GLN A 1 108 ? -7.677 -3.391 -16.546 1.00 38.62 108 GLN A C 1
ATOM 787 O O . GLN A 1 108 ? -8.877 -3.222 -16.402 1.00 38.62 108 GLN A O 1
ATOM 792 N N . ALA A 1 109 ? -6.797 -2.399 -16.800 1.00 37.34 109 ALA A N 1
ATOM 793 C CA . ALA A 1 109 ? -7.005 -1.024 -17.341 1.00 37.34 109 ALA A CA 1
ATOM 794 C C . ALA A 1 109 ? -6.618 0.259 -16.511 1.00 37.34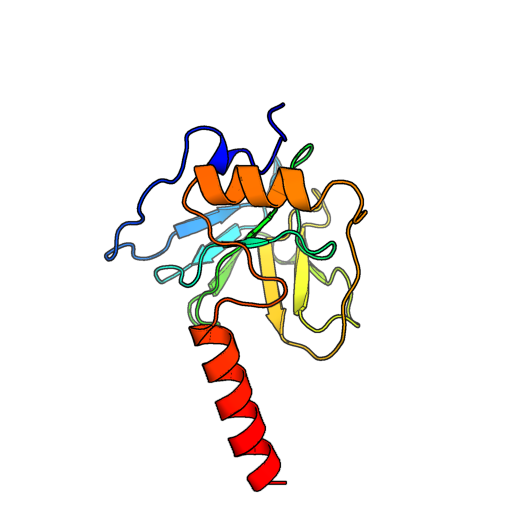 109 ALA A C 1
ATOM 796 O O . ALA A 1 109 ? -7.139 0.546 -15.439 1.00 37.34 109 ALA A O 1
ATOM 797 N N . TYR A 1 110 ? -5.667 1.024 -17.094 1.00 43.06 110 TYR A N 1
ATOM 798 C CA . TYR A 1 110 ? -5.359 2.486 -17.174 1.00 43.06 110 TYR A CA 1
ATOM 799 C C . TYR A 1 110 ? -5.440 3.512 -15.981 1.00 43.06 110 TYR A C 1
ATOM 801 O O . TYR A 1 110 ? -5.921 3.235 -14.889 1.00 43.06 110 TYR A O 1
ATOM 809 N N . ARG A 1 111 ? -4.834 4.714 -16.176 1.00 48.97 111 ARG A N 1
ATOM 810 C CA . ARG A 1 111 ? -4.112 5.599 -15.212 1.00 48.97 111 ARG A CA 1
ATOM 811 C C . ARG A 1 111 ? -4.505 7.102 -15.317 1.00 48.97 111 ARG A C 1
ATOM 813 O O . ARG A 1 111 ? -4.836 7.554 -16.402 1.00 48.97 111 ARG A O 1
ATOM 820 N N . GLN A 1 112 ? -4.358 7.893 -14.234 1.00 44.75 112 GLN A N 1
ATOM 821 C CA . GLN A 1 112 ? -4.280 9.382 -14.239 1.00 44.75 112 GLN A CA 1
ATOM 822 C C . GLN A 1 112 ? -3.390 9.933 -13.087 1.00 44.75 112 GLN A C 1
ATOM 824 O O . GLN A 1 112 ? -3.170 9.212 -12.114 1.00 44.75 112 GLN A O 1
ATOM 829 N N . GLY A 1 113 ? -2.936 11.204 -13.160 1.00 55.00 113 GLY A N 1
ATOM 830 C CA . GLY A 1 113 ? -2.656 12.080 -11.992 1.00 55.00 113 GLY A CA 1
ATOM 831 C C . GLY A 1 113 ? -1.318 12.863 -11.884 1.00 55.00 113 GLY A C 1
ATOM 832 O O . GLY A 1 113 ? -0.300 12.400 -12.383 1.00 55.00 113 GLY A O 1
ATOM 833 N N . PHE A 1 114 ? -1.377 13.959 -11.090 1.00 57.19 114 PHE A N 1
ATOM 834 C CA . PHE A 1 114 ? -0.392 14.986 -10.624 1.00 57.19 114 PHE A CA 1
ATOM 835 C C . PHE A 1 114 ? -0.172 16.246 -11.503 1.00 57.19 114 PHE A C 1
ATOM 837 O O . PHE A 1 114 ? -0.078 16.153 -12.722 1.00 57.19 114 PHE A O 1
ATOM 844 N N . ASP A 1 115 ? -0.108 17.433 -10.866 1.00 54.69 115 ASP A N 1
ATOM 845 C CA . ASP A 1 115 ? 0.166 18.742 -11.498 1.00 54.69 115 ASP A CA 1
ATOM 846 C C . ASP A 1 115 ? 1.669 18.887 -11.777 1.00 54.69 115 ASP A C 1
ATOM 848 O O . ASP A 1 115 ? 2.481 19.043 -10.864 1.00 54.69 115 ASP A O 1
ATOM 852 N N . ALA A 1 116 ? 2.034 18.830 -13.057 1.00 61.88 116 ALA A N 1
ATOM 853 C CA . ALA A 1 116 ? 3.414 18.725 -13.521 1.00 61.88 116 ALA A CA 1
ATOM 854 C C . ALA A 1 116 ? 4.323 19.908 -13.136 1.00 61.88 116 ALA A C 1
ATOM 856 O O . ALA A 1 116 ? 5.541 19.769 -13.202 1.00 61.88 116 ALA A O 1
ATOM 857 N N . ARG A 1 117 ? 3.773 21.052 -12.705 1.00 72.50 117 ARG A N 1
ATOM 858 C CA . ARG A 1 117 ? 4.551 22.277 -12.433 1.00 72.50 117 ARG A CA 1
ATOM 859 C C . ARG A 1 117 ? 5.580 22.155 -11.305 1.00 72.50 117 ARG A C 1
ATOM 861 O O . ARG A 1 117 ? 6.502 22.957 -11.264 1.00 72.50 117 ARG A O 1
ATOM 868 N N . HIS A 1 118 ? 5.439 21.173 -10.414 1.00 76.00 118 HIS A N 1
ATOM 869 C CA . HIS A 1 118 ? 6.341 20.978 -9.267 1.00 76.00 118 HIS A CA 1
ATOM 870 C C . HIS A 1 118 ? 7.192 19.702 -9.368 1.00 76.00 118 HIS A C 1
ATOM 872 O O . HIS A 1 118 ? 7.785 19.274 -8.378 1.00 76.00 118 HIS A O 1
ATOM 878 N N . ILE A 1 119 ? 7.221 19.034 -10.527 1.00 68.75 119 ILE A N 1
ATOM 879 C CA . ILE A 1 119 ? 7.807 17.690 -10.626 1.00 68.75 119 ILE A CA 1
ATOM 880 C C . ILE A 1 119 ? 9.321 17.675 -10.375 1.00 68.75 119 ILE A C 1
ATOM 882 O O . ILE A 1 119 ? 9.830 16.723 -9.784 1.00 68.75 119 ILE A O 1
ATOM 886 N N . ASP A 1 120 ? 10.030 18.735 -10.759 1.00 75.19 120 ASP A N 1
ATOM 887 C CA . ASP A 1 120 ? 11.486 18.799 -10.628 1.00 75.19 120 ASP A CA 1
ATOM 888 C C . ASP A 1 120 ? 11.926 18.971 -9.171 1.00 75.19 120 ASP A C 1
ATOM 890 O O . ASP A 1 120 ? 12.821 18.259 -8.711 1.00 75.19 120 ASP A O 1
ATOM 894 N N . ASP A 1 121 ? 11.234 19.820 -8.407 1.00 82.44 121 ASP A N 1
ATOM 895 C CA . ASP A 1 121 ? 11.500 19.987 -6.976 1.00 82.44 121 ASP A CA 1
ATOM 896 C C . ASP A 1 121 ? 11.229 18.690 -6.199 1.00 82.44 121 ASP A C 1
ATOM 898 O O . ASP A 1 121 ? 11.991 18.294 -5.311 1.00 82.44 121 ASP A O 1
ATOM 902 N N . VAL A 1 122 ? 10.156 17.985 -6.572 1.00 75.31 122 VAL A N 1
ATOM 903 C CA . VAL A 1 122 ? 9.793 16.691 -5.987 1.00 75.31 122 VAL A CA 1
ATOM 904 C C . VAL A 1 122 ? 10.853 15.632 -6.296 1.00 75.31 122 VAL A C 1
ATOM 906 O O . VAL A 1 122 ? 11.284 14.917 -5.390 1.00 75.31 122 VAL A O 1
ATOM 909 N N . ARG A 1 123 ? 11.321 15.545 -7.547 1.00 80.31 123 ARG A N 1
ATOM 910 C CA . ARG A 1 123 ? 12.394 14.621 -7.954 1.00 80.31 123 ARG A CA 1
ATOM 911 C C . ARG A 1 123 ? 13.702 14.916 -7.222 1.00 80.31 123 ARG A C 1
ATOM 913 O O . ARG A 1 123 ? 14.366 13.986 -6.767 1.00 80.31 123 ARG A O 1
ATOM 920 N N . ALA A 1 124 ? 14.053 16.191 -7.053 1.00 84.44 124 ALA A N 1
ATOM 921 C CA . ALA A 1 124 ? 15.241 16.594 -6.306 1.00 84.44 124 ALA A CA 1
ATOM 922 C C . ALA A 1 124 ? 15.170 16.154 -4.833 1.00 84.44 124 ALA A C 1
ATOM 924 O O . ALA A 1 124 ? 16.150 15.627 -4.300 1.00 84.44 124 ALA A O 1
ATOM 925 N N . GLN A 1 125 ? 14.007 16.304 -4.189 1.00 86.38 125 GLN A N 1
ATOM 926 C CA . GLN A 1 125 ? 13.809 15.841 -2.814 1.00 86.38 125 GLN A CA 1
ATOM 927 C C . GLN A 1 125 ? 13.822 14.309 -2.699 1.00 86.38 125 GLN A C 1
ATOM 929 O O . GLN A 1 125 ? 14.377 13.777 -1.745 1.00 86.38 125 GLN A O 1
ATOM 934 N N . LEU A 1 126 ? 13.249 13.575 -3.658 1.00 81.75 126 LEU A N 1
ATOM 935 C CA . LEU A 1 126 ? 13.338 12.109 -3.677 1.00 81.75 126 LEU A CA 1
ATOM 936 C C . LEU A 1 126 ? 14.797 11.648 -3.798 1.00 81.75 126 LEU A C 1
ATOM 938 O O . LEU A 1 126 ? 15.251 10.804 -3.022 1.00 81.75 126 LEU A O 1
ATOM 942 N N . LYS A 1 127 ? 15.561 12.271 -4.700 1.00 84.25 127 LYS A N 1
ATOM 943 C CA . LYS A 1 127 ? 16.972 11.948 -4.915 1.00 84.25 127 LYS A CA 1
ATOM 944 C C . LYS A 1 127 ? 17.831 12.201 -3.676 1.00 84.25 127 LYS A C 1
ATOM 946 O O . L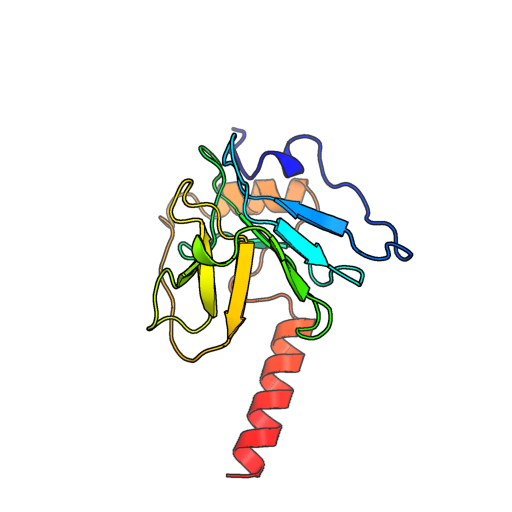YS A 1 127 ? 18.702 11.388 -3.374 1.00 84.25 127 LYS A O 1
ATOM 951 N N . SER A 1 128 ? 17.580 13.277 -2.926 1.00 88.12 128 SER A N 1
ATOM 952 C CA . SER A 1 128 ? 18.325 13.560 -1.688 1.00 88.12 128 SER A CA 1
ATOM 953 C C . SER A 1 128 ? 18.074 12.530 -0.579 1.00 88.12 128 SER A C 1
ATOM 955 O O . SER A 1 128 ? 18.922 12.352 0.292 1.00 88.12 128 SER A O 1
ATOM 957 N N . LEU A 1 129 ? 16.954 11.803 -0.646 1.00 84.69 129 LEU A N 1
ATOM 958 C CA . LEU A 1 129 ? 16.635 10.679 0.237 1.00 84.69 129 LEU A CA 1
ATOM 959 C C . LEU A 1 129 ? 17.199 9.336 -0.262 1.00 84.69 129 LEU A C 1
ATOM 961 O O . LEU A 1 129 ? 16.968 8.311 0.375 1.00 84.69 129 LEU A O 1
ATOM 965 N N . GLY A 1 130 ? 17.914 9.314 -1.392 1.00 83.44 130 GLY A N 1
ATOM 966 C CA . GLY A 1 130 ? 18.403 8.086 -2.026 1.00 83.44 130 GLY A CA 1
ATOM 967 C C . GLY A 1 130 ? 17.335 7.330 -2.826 1.00 83.44 130 GLY A C 1
ATOM 968 O O . GLY A 1 130 ? 17.530 6.158 -3.144 1.00 83.44 130 GLY A O 1
ATOM 969 N N . LEU A 1 131 ? 16.207 7.976 -3.144 1.00 80.50 131 LEU A N 1
ATOM 970 C CA . LEU A 1 131 ? 15.154 7.417 -3.990 1.00 80.50 131 LEU A CA 1
ATOM 971 C C . LEU A 1 131 ? 15.322 7.922 -5.421 1.00 80.50 131 LEU A C 1
ATOM 973 O O . LEU A 1 131 ? 15.024 9.078 -5.727 1.00 80.50 131 LEU A O 1
ATOM 977 N N . GLU A 1 132 ? 15.767 7.040 -6.309 1.00 83.25 132 GLU A N 1
ATOM 978 C CA . GLU A 1 132 ? 15.783 7.348 -7.736 1.00 83.25 132 GLU A CA 1
ATOM 979 C C . GLU A 1 132 ? 14.346 7.434 -8.270 1.00 83.25 132 GLU A C 1
ATOM 981 O O . GLU A 1 132 ? 13.482 6.622 -7.921 1.00 83.25 132 GLU A O 1
ATOM 986 N N . SER A 1 133 ? 14.076 8.450 -9.091 1.00 71.38 133 SER A N 1
ATOM 987 C CA . SER A 1 133 ? 12.733 8.721 -9.608 1.00 71.38 133 SER A CA 1
ATOM 988 C C . SER A 1 133 ? 12.556 8.109 -10.995 1.00 71.38 133 SER A C 1
ATOM 990 O O . SER A 1 133 ? 13.351 8.366 -11.893 1.00 71.38 133 SER A O 1
ATOM 992 N N . TYR A 1 134 ? 11.477 7.351 -11.190 1.00 73.62 134 TYR A N 1
ATOM 993 C CA . TYR A 1 134 ? 11.104 6.764 -12.479 1.00 73.62 134 TYR A CA 1
ATOM 994 C C . TYR A 1 134 ? 9.655 7.131 -12.821 1.00 73.62 134 TYR A C 1
ATOM 996 O O . TYR A 1 134 ? 8.790 7.117 -11.947 1.00 73.62 134 TYR A O 1
ATOM 1004 N N . ASP A 1 135 ? 9.372 7.406 -14.097 1.00 63.50 135 ASP A N 1
ATOM 1005 C CA . ASP A 1 135 ? 8.013 7.736 -14.573 1.00 63.50 135 ASP A CA 1
ATOM 1006 C C . ASP A 1 135 ? 7.132 6.483 -14.803 1.00 63.50 135 ASP A C 1
ATOM 1008 O O . ASP A 1 135 ? 5.924 6.564 -15.064 1.00 63.50 135 ASP A O 1
ATOM 1012 N N . ALA A 1 136 ? 7.739 5.300 -14.682 1.00 69.38 136 ALA A N 1
ATOM 1013 C CA . ALA A 1 136 ? 7.095 3.991 -14.710 1.00 69.38 136 ALA A CA 1
ATOM 1014 C C . ALA A 1 136 ? 7.480 3.189 -13.449 1.00 69.38 136 ALA A C 1
ATOM 1016 O O . ALA A 1 136 ? 7.449 3.726 -12.345 1.00 69.38 136 ALA A O 1
ATOM 1017 N N . LEU A 1 137 ? 7.803 1.901 -13.584 1.00 77.12 137 LEU A N 1
ATOM 1018 C CA . LEU A 1 137 ? 8.466 1.144 -12.519 1.00 77.12 137 LEU A CA 1
ATOM 1019 C C . LEU A 1 137 ? 9.991 1.255 -12.670 1.00 77.12 137 LEU A C 1
ATOM 1021 O O . LEU A 1 137 ? 10.485 1.799 -13.658 1.00 77.12 137 LEU A O 1
ATOM 1025 N N . ASN A 1 138 ? 10.745 0.738 -11.699 1.00 74.06 138 ASN A N 1
ATOM 1026 C CA . ASN A 1 138 ? 12.201 0.669 -11.815 1.00 74.06 138 ASN A CA 1
ATOM 1027 C C . ASN A 1 138 ? 12.620 -0.287 -12.956 1.00 74.06 138 ASN A C 1
ATOM 1029 O O . ASN A 1 138 ? 11.870 -1.219 -13.268 1.00 74.06 138 ASN A O 1
ATOM 1033 N N . PRO A 1 139 ? 13.820 -0.112 -13.550 1.00 83.31 139 PRO A N 1
ATOM 1034 C CA . PRO A 1 139 ? 14.220 -0.843 -14.755 1.00 83.31 139 PRO A CA 1
ATOM 1035 C C . PRO A 1 139 ? 14.077 -2.373 -14.655 1.00 83.31 139 PRO A C 1
ATOM 1037 O O . PRO A 1 139 ? 13.421 -2.939 -15.522 1.00 83.31 139 PRO A O 1
ATOM 1040 N N . PRO A 1 140 ? 14.503 -3.048 -13.563 1.00 83.50 140 PRO A N 1
ATOM 1041 C CA . PRO A 1 140 ? 14.305 -4.495 -13.425 1.00 83.50 140 PRO A CA 1
ATOM 1042 C C . PRO A 1 140 ? 12.840 -4.956 -13.489 1.00 83.50 140 PRO A C 1
ATOM 1044 O O . PRO A 1 140 ? 12.549 -6.023 -14.025 1.00 83.50 140 PRO A O 1
ATOM 1047 N N . LEU A 1 141 ? 11.900 -4.175 -12.940 1.00 79.94 141 LEU A N 1
ATOM 1048 C CA . LEU A 1 141 ? 10.475 -4.511 -13.019 1.00 79.94 141 LEU A CA 1
ATOM 1049 C C . LEU A 1 141 ? 9.914 -4.251 -14.417 1.00 79.94 141 LEU A C 1
ATOM 1051 O O . LEU A 1 141 ? 9.076 -5.018 -14.886 1.00 79.94 141 LEU A O 1
ATOM 1055 N N . MET A 1 142 ? 10.367 -3.189 -15.083 1.00 85.81 142 MET A N 1
ATOM 1056 C CA . MET A 1 142 ? 9.970 -2.902 -16.461 1.00 85.81 142 MET A CA 1
ATOM 1057 C C . MET A 1 142 ? 10.470 -3.982 -17.424 1.00 85.81 142 MET A C 1
ATOM 1059 O O . MET A 1 142 ? 9.687 -4.444 -18.253 1.00 85.81 142 MET A O 1
ATOM 1063 N N . ASP A 1 143 ? 11.705 -4.454 -17.256 1.00 81.38 143 ASP A N 1
ATOM 1064 C CA . ASP A 1 143 ? 12.272 -5.554 -18.042 1.00 81.38 143 ASP A CA 1
ATOM 1065 C C . ASP A 1 143 ? 11.488 -6.854 -17.828 1.00 81.38 143 ASP A C 1
ATOM 1067 O O . ASP A 1 143 ? 11.135 -7.538 -18.789 1.00 81.38 143 ASP A O 1
ATOM 1071 N N . ALA A 1 144 ? 11.132 -7.170 -16.577 1.00 80.81 144 ALA A N 1
ATOM 1072 C CA . ALA A 1 144 ? 10.308 -8.336 -16.264 1.00 80.81 144 ALA A CA 1
ATOM 1073 C C . ALA A 1 144 ? 8.918 -8.265 -16.923 1.00 80.81 144 ALA A C 1
ATOM 1075 O O . 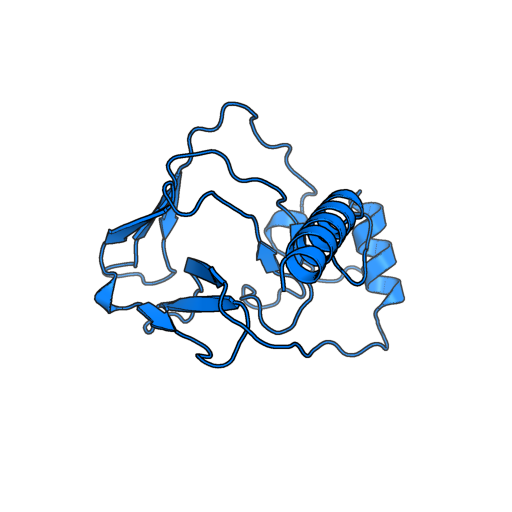ALA A 1 144 ? 8.419 -9.272 -17.431 1.00 80.81 144 ALA A O 1
ATOM 1076 N N . ILE A 1 145 ? 8.294 -7.081 -16.948 1.00 81.44 145 ILE A N 1
ATOM 1077 C CA . ILE A 1 145 ? 7.015 -6.866 -17.639 1.00 81.44 145 ILE A CA 1
ATOM 1078 C C . ILE A 1 145 ? 7.185 -7.022 -19.151 1.00 81.44 145 ILE A C 1
ATOM 1080 O O . ILE A 1 145 ? 6.384 -7.719 -19.768 1.00 81.44 145 ILE A O 1
ATOM 1084 N N . ALA A 1 146 ? 8.216 -6.418 -19.746 1.00 79.81 146 ALA A N 1
ATOM 1085 C CA . ALA A 1 146 ? 8.478 -6.506 -21.181 1.00 79.81 146 ALA A CA 1
ATOM 1086 C C . ALA A 1 146 ? 8.717 -7.957 -21.625 1.00 79.81 146 ALA A C 1
ATOM 1088 O O . ALA A 1 146 ? 8.104 -8.414 -22.589 1.00 79.81 146 ALA A O 1
ATOM 1089 N N . ALA A 1 147 ? 9.532 -8.706 -20.876 1.00 84.38 147 ALA A N 1
ATOM 1090 C CA . ALA A 1 147 ? 9.786 -10.122 -21.124 1.00 84.38 147 ALA A CA 1
ATOM 1091 C C . ALA A 1 147 ? 8.505 -10.964 -21.017 1.00 84.38 147 ALA A C 1
ATOM 1093 O O . ALA A 1 147 ? 8.248 -11.811 -21.873 1.00 84.38 147 ALA A O 1
ATOM 1094 N N . PHE A 1 148 ? 7.672 -10.714 -19.999 1.00 80.69 148 PHE A N 1
ATOM 1095 C CA . PHE A 1 148 ? 6.382 -11.387 -19.857 1.00 80.69 148 PHE A CA 1
ATOM 1096 C C . PHE A 1 148 ? 5.447 -11.081 -21.033 1.00 80.69 148 PHE A C 1
ATOM 1098 O O . PHE A 1 148 ? 4.839 -12.002 -21.574 1.00 80.69 148 PHE A O 1
ATOM 1105 N N . THR A 1 149 ? 5.320 -9.817 -21.441 1.00 80.75 149 THR A N 1
ATOM 1106 C CA . THR A 1 149 ? 4.470 -9.423 -22.573 1.00 80.75 149 THR A CA 1
ATOM 1107 C C . THR A 1 149 ? 4.933 -10.097 -23.861 1.00 80.75 149 THR A C 1
ATOM 1109 O O . THR A 1 149 ? 4.140 -10.798 -24.484 1.00 80.75 149 THR A O 1
ATOM 1112 N N . ALA A 1 150 ? 6.224 -10.004 -24.195 1.00 82.44 150 ALA A N 1
ATOM 1113 C CA . ALA A 1 150 ? 6.790 -10.633 -25.389 1.00 82.44 150 ALA A CA 1
ATOM 1114 C C . ALA A 1 150 ? 6.568 -12.158 -25.412 1.00 82.44 150 ALA A C 1
ATOM 1116 O O . ALA A 1 150 ? 6.207 -12.729 -26.439 1.00 82.44 150 ALA A O 1
ATOM 1117 N N . ALA A 1 151 ? 6.723 -12.827 -24.264 1.00 79.12 151 ALA A N 1
ATOM 1118 C CA . ALA A 1 151 ? 6.513 -14.269 -24.149 1.00 79.12 151 ALA A CA 1
ATOM 1119 C C . ALA A 1 151 ? 5.044 -14.704 -24.302 1.00 79.12 151 ALA A C 1
ATOM 1121 O O . ALA A 1 151 ? 4.795 -15.866 -24.628 1.00 79.12 151 ALA A O 1
ATOM 1122 N N . ASN A 1 152 ? 4.079 -13.822 -24.027 1.00 74.56 152 ASN A N 1
ATOM 1123 C CA . ASN A 1 152 ? 2.653 -14.124 -24.167 1.00 74.56 152 ASN A CA 1
ATOM 1124 C C . ASN A 1 152 ? 2.086 -13.688 -25.521 1.00 74.56 152 ASN A C 1
ATOM 1126 O O . ASN A 1 152 ? 1.197 -14.361 -26.027 1.00 74.56 152 ASN A O 1
ATOM 1130 N N . GLU A 1 153 ? 2.625 -12.636 -26.138 1.00 71.44 153 GLU A N 1
ATOM 1131 C CA . GLU A 1 153 ? 2.298 -12.268 -27.522 1.00 71.44 153 GLU A CA 1
ATOM 1132 C C . GLU A 1 153 ? 2.779 -13.332 -28.517 1.00 71.44 153 GLU A C 1
ATOM 1134 O O . GLU A 1 153 ? 2.073 -13.636 -29.466 1.00 71.44 153 GLU A O 1
ATOM 1139 N N . ALA A 1 154 ? 3.917 -13.986 -28.262 1.00 58.75 154 ALA A N 1
ATOM 1140 C CA . ALA A 1 154 ? 4.406 -15.100 -29.083 1.00 58.75 154 ALA A CA 1
ATOM 1141 C C . ALA A 1 154 ? 3.591 -16.408 -28.948 1.00 58.75 154 ALA A C 1
ATOM 1143 O O . ALA A 1 154 ? 3.885 -17.389 -29.630 1.00 58.75 154 ALA A O 1
ATOM 1144 N N . LYS A 1 155 ? 2.618 -16.455 -28.027 1.00 49.88 155 LYS A N 1
ATOM 1145 C CA . LYS A 1 155 ? 1.734 -17.609 -27.774 1.00 49.88 155 LYS A CA 1
ATOM 1146 C C . LYS A 1 155 ? 0.285 -17.367 -28.214 1.00 49.88 155 LYS A C 1
ATOM 1148 O O . LYS A 1 155 ? -0.519 -18.291 -28.094 1.00 49.88 155 LYS A O 1
ATOM 1153 N N . ALA A 1 156 ? -0.040 -16.146 -28.636 1.00 48.66 156 ALA A N 1
ATOM 1154 C CA . ALA A 1 156 ? -1.335 -15.752 -29.183 1.00 48.66 156 ALA A CA 1
ATOM 1155 C C . ALA A 1 156 ? -1.326 -15.885 -30.712 1.00 48.66 156 ALA A C 1
ATOM 1157 O O . ALA A 1 156 ? -2.410 -16.175 -31.264 1.00 48.66 156 ALA A O 1
#

Secondary structure (DSSP, 8-state):
------GGGTT--PPPPTT---EEEE-S-SSS--EEEE-S--EEEEEE--TTS---TT-SSEEEEE--GGGEEEEE-GGGEEES-TTSSEEEEEETTT--EEEEEE-S-------GGGHHHHHHHHHHTT----SSS-HHHHHHHHHHHHHHHTT-

Sequence (156 aa):
MSFPLHPSLVNGITKGDPSFQGGVLKCKCSTSPVTVTLRSNVVHNHACGCSKCWKPEGALFSIVSAVPVDKLEVTANGDKLAVVDPSATILRHACTGCGVHLYGHRSQAYRQGFDARHIDDVRAQLKSLGLESYDALNPPLMDAIAAFTAANEAKA

Foldseek 3Di:
DDAQAAPQPPVFDDDDDQPDQWDWDWDPDPPFTWIKTFRHDWPDWDWAQFPPADGPPRHNTDTDTDGDPVRIDGDTDLVQWDQPDPADQWRFTARVVHRDTDGTDGDDDDGDDDDCPCVVVVQVNCVVSVHHDDPDGPPVVVVVVVVVVVVVVVVD

Radius of gyration: 16.97 Å; chains: 1; bounding box: 36×42×46 Å

Organism: Verticillium longisporum (NCBI:txid100787)

InterPro domains:
  IPR006913 CENP-V/GFA domain [PF04828] (26-108)
  IPR006913 CENP-V/GFA domain [PS51891] (20-135)
  IPR011057 Mss4-like superfamily [SSF51316] (4-153)